Protein AF-A0A9D4Q910-F1 (afdb_monomer_lite)

InterPro domains:
  IPR006677 tRNA intron endonuclease, catalytic domain-like [PF01974] (118-147)
  IPR006677 tRNA intron endonuclease, catalytic domain-like [cd22363] (117-146)
  IPR011856 tRNA endonuclease-like domain superfamily [G3DSA:3.40.1350.10] (114-154)
  IPR036167 tRNA intron endonuclease, catalytic domain-like superfamily [SSF53032] (118-149)

Radius of gyration: 34.61 Å; chains: 1; bounding box: 78×53×79 Å

Foldseek 3Di:
DVVVVVVVVVVVVVVLVQQLCVVVVVDDDPVRVVVVVVVDPDDDDDDDDDDDPPVVVVVVVVSVVSSVVSVVVCCVPPPDDDDPVPDDDDDDPDDPVQDPVNDDDDDPPPDDDVVRVVVVVVVVVLVVVVWDWDQCVVVVDRIDTDDPPPVPDPDDDDD

Organism: Rhipicephalus sanguineus (NCBI:txid34632)

Sequence (159 aa):
MAQRKAEIEQQAEKIVAGLVRKSRGQHVSKKARKKLKKSGSAESSEGNAGSSTEHNEIQAAEIEAQREAVIADVMKSRVSTPSRDITLAPVLYECLRTKASDLVPAELNYPRTDAHKVRCRVFEDLWEKGHYMTVGSKFGGDFLVYSGELFLQALIIQP

Structure (mmCIF, N/CA/C/O backbone):
data_AF-A0A9D4Q910-F1
#
_entry.id   AF-A0A9D4Q910-F1
#
loop_
_atom_site.group_PDB
_atom_site.id
_atom_site.type_symbol
_atom_site.label_atom_id
_atom_site.label_alt_id
_atom_site.label_comp_id
_atom_site.label_asym_id
_atom_site.label_entity_id
_atom_site.label_seq_id
_atom_site.pdbx_PDB_ins_code
_atom_site.Cartn_x
_atom_site.Cartn_y
_atom_site.Cartn_z
_atom_site.occupancy
_atom_site.B_iso_or_equiv
_atom_site.auth_seq_id
_atom_site.auth_comp_id
_atom_site.auth_asym_id
_atom_site.auth_atom_id
_atom_site.pdbx_PDB_model_num
ATOM 1 N N . MET A 1 1 ? -23.995 -2.643 9.995 1.00 65.00 1 MET A N 1
ATOM 2 C CA . MET A 1 1 ? -23.028 -1.820 10.764 1.00 65.00 1 MET A CA 1
ATOM 3 C C . MET A 1 1 ? -23.702 -0.767 11.642 1.00 65.00 1 MET A C 1
ATOM 5 O O . MET A 1 1 ? -23.334 -0.674 12.804 1.00 65.00 1 MET A O 1
ATOM 9 N N . ALA A 1 2 ? -24.703 -0.025 11.146 1.00 84.12 2 ALA A N 1
ATOM 10 C CA . ALA A 1 2 ? -25.383 1.022 11.924 1.00 84.12 2 ALA A CA 1
ATOM 11 C C . ALA A 1 2 ? -26.057 0.517 13.221 1.00 84.12 2 ALA A C 1
ATOM 13 O O . ALA A 1 2 ? -25.846 1.100 14.278 1.00 84.12 2 ALA A O 1
ATOM 14 N N . GLN A 1 3 ? -26.784 -0.606 13.166 1.00 88.62 3 GLN A N 1
ATOM 15 C CA . GLN A 1 3 ? -27.453 -1.194 14.342 1.00 88.62 3 GLN A CA 1
ATOM 16 C C . GLN A 1 3 ? -26.465 -1.573 15.455 1.00 88.62 3 GLN A C 1
ATOM 18 O O . GLN A 1 3 ? -26.637 -1.175 16.601 1.00 88.62 3 GLN A O 1
ATOM 23 N N . ARG A 1 4 ? -25.364 -2.246 15.099 1.00 88.56 4 ARG A N 1
ATOM 24 C CA . ARG A 1 4 ? -24.305 -2.622 16.048 1.00 88.56 4 ARG A CA 1
ATOM 25 C C . ARG A 1 4 ? -23.656 -1.405 16.713 1.00 88.56 4 ARG A C 1
ATOM 27 O O . ARG A 1 4 ? -23.332 -1.458 17.892 1.00 88.56 4 ARG A O 1
ATOM 34 N N . LYS A 1 5 ? -23.464 -0.310 15.970 1.00 90.81 5 LYS A N 1
ATOM 35 C CA . LYS A 1 5 ? -22.928 0.940 16.525 1.00 90.81 5 LYS A CA 1
ATOM 36 C C . LYS A 1 5 ? -23.880 1.534 17.572 1.00 90.81 5 LYS A C 1
ATOM 38 O O . LYS A 1 5 ? -23.436 1.844 18.671 1.00 90.81 5 LYS A O 1
ATOM 43 N N . ALA A 1 6 ? -25.177 1.587 17.267 1.00 92.31 6 ALA A N 1
ATOM 44 C CA . ALA A 1 6 ? -26.194 2.069 18.201 1.00 92.31 6 ALA A CA 1
ATOM 45 C C . ALA A 1 6 ? -26.295 1.193 19.466 1.00 92.31 6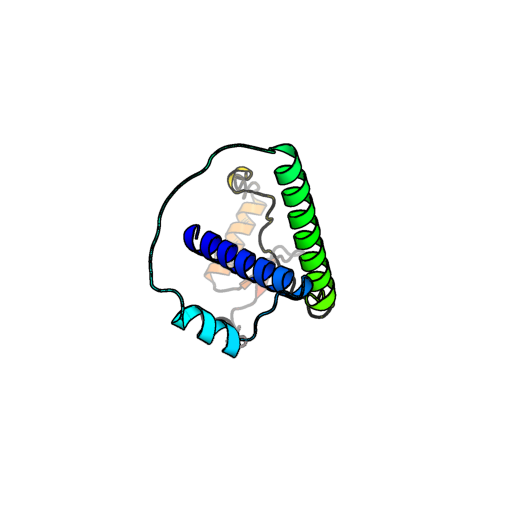 ALA A C 1
ATOM 47 O O . ALA A 1 6 ? -26.433 1.707 20.573 1.00 92.31 6 ALA A O 1
ATOM 48 N N . GLU A 1 7 ? -26.175 -0.132 19.336 1.00 93.94 7 GLU A N 1
ATOM 49 C CA . GLU A 1 7 ? -26.131 -1.043 20.489 1.00 93.94 7 GLU A CA 1
ATOM 50 C C . GLU A 1 7 ? -24.926 -0.772 21.401 1.00 93.94 7 GLU A C 1
ATOM 52 O O . GLU A 1 7 ? -25.068 -0.769 22.626 1.00 93.94 7 GLU A O 1
ATOM 57 N N . ILE A 1 8 ? -23.751 -0.515 20.817 1.00 89.69 8 ILE A N 1
ATOM 58 C CA . ILE A 1 8 ? -22.526 -0.181 21.558 1.00 89.69 8 ILE A CA 1
ATOM 59 C C . ILE A 1 8 ? -22.698 1.144 22.312 1.00 89.69 8 ILE A C 1
ATOM 61 O O . ILE A 1 8 ? -22.348 1.222 23.490 1.00 89.69 8 ILE A O 1
ATOM 65 N N . GLU A 1 9 ? -23.279 2.158 21.672 1.00 90.94 9 GLU A N 1
ATOM 66 C CA . GLU A 1 9 ? -23.559 3.459 22.295 1.00 90.94 9 GLU A CA 1
ATOM 67 C C . GLU A 1 9 ? -24.524 3.310 23.482 1.00 90.94 9 GLU A C 1
ATOM 69 O O . GLU A 1 9 ? -24.212 3.737 24.596 1.00 90.94 9 GLU A O 1
ATOM 74 N N . GLN A 1 10 ? -25.624 2.570 23.311 1.00 92.62 10 GLN A N 1
ATOM 75 C CA . GLN A 1 10 ? -26.565 2.288 24.404 1.00 92.62 10 GLN A CA 1
ATOM 76 C C . GLN A 1 10 ? -25.918 1.535 25.574 1.00 92.62 10 GLN A C 1
ATOM 78 O O . GLN A 1 10 ? -26.284 1.724 26.740 1.00 92.62 10 GLN A O 1
ATOM 83 N N . GLN A 1 11 ? -24.993 0.616 25.292 1.00 91.94 11 GLN A N 1
ATOM 84 C CA . GLN A 1 11 ? -24.256 -0.098 26.332 1.00 91.94 11 GLN A CA 1
ATOM 85 C C . GLN A 1 11 ? -23.283 0.831 27.066 1.00 91.94 11 GLN A C 1
ATOM 87 O O . GLN A 1 11 ? -23.212 0.771 28.297 1.00 91.94 11 GLN A O 1
ATOM 92 N N . ALA A 1 12 ? -22.592 1.717 26.347 1.00 87.19 12 ALA A N 1
ATOM 93 C CA . ALA A 1 12 ? -21.691 2.708 26.928 1.00 87.19 12 ALA A CA 1
ATOM 94 C C . ALA A 1 12 ? -22.435 3.658 27.882 1.00 87.19 12 ALA A C 1
ATOM 96 O O . ALA A 1 12 ? -22.009 3.843 29.025 1.00 87.19 12 ALA A O 1
ATOM 97 N N . GLU A 1 13 ? -23.604 4.161 27.482 1.00 91.31 13 GLU A N 1
ATOM 98 C CA . GLU A 1 13 ? -24.446 5.020 28.323 1.00 91.31 13 GLU A CA 1
ATOM 99 C C . GLU A 1 13 ? -24.867 4.333 29.629 1.00 91.31 13 GLU A C 1
ATOM 101 O O . GLU A 1 13 ? -24.799 4.925 30.711 1.00 91.31 13 GLU A O 1
ATOM 106 N N . LYS A 1 14 ? -25.258 3.052 29.561 1.00 92.44 14 LYS A N 1
ATOM 107 C CA . LYS A 1 14 ? -25.623 2.253 30.745 1.00 92.44 14 LYS A CA 1
ATOM 108 C C . LYS A 1 14 ? -24.444 2.083 31.704 1.00 92.44 14 LYS A C 1
ATOM 110 O O . LYS A 1 14 ? -24.648 2.082 32.923 1.00 92.44 14 LYS A O 1
ATOM 115 N N . ILE A 1 15 ? -23.229 1.939 31.175 1.00 88.62 15 ILE A N 1
ATOM 116 C CA . ILE A 1 15 ? -22.002 1.819 31.971 1.00 88.62 15 ILE A CA 1
ATOM 117 C C . ILE A 1 15 ? -21.704 3.144 32.674 1.00 88.62 15 ILE A C 1
ATOM 119 O O . ILE A 1 15 ? -21.566 3.152 33.899 1.00 88.62 15 ILE A O 1
ATOM 123 N N . VAL A 1 16 ? -21.684 4.259 31.937 1.00 87.50 16 VAL A N 1
ATOM 124 C CA . VAL A 1 16 ? -21.421 5.597 32.493 1.00 87.50 16 VAL A CA 1
ATOM 125 C C . VAL A 1 16 ? -22.467 5.953 33.550 1.00 87.50 16 VAL A C 1
ATOM 127 O O . VAL A 1 16 ? -22.112 6.295 34.676 1.00 87.50 16 VAL A O 1
ATOM 130 N N . ALA A 1 17 ? -23.757 5.758 33.263 1.00 87.06 17 ALA A N 1
ATOM 131 C CA . ALA A 1 17 ? -24.829 6.002 34.228 1.00 87.06 17 ALA A CA 1
ATOM 132 C C . ALA A 1 17 ? -24.696 5.132 35.494 1.00 87.06 17 ALA A C 1
ATOM 134 O O . ALA A 1 17 ? -24.980 5.583 36.606 1.00 87.06 17 ALA A O 1
ATOM 135 N N . GLY A 1 18 ? -24.251 3.880 35.347 1.00 85.88 18 GLY A N 1
ATOM 136 C CA . GLY A 1 18 ? -23.978 2.986 36.469 1.00 85.88 18 GLY A CA 1
ATOM 137 C C . GLY A 1 18 ? -22.800 3.443 37.334 1.00 85.88 18 GLY A C 1
ATOM 138 O O . GLY A 1 18 ? -22.858 3.302 38.557 1.00 85.88 18 GLY A O 1
ATOM 139 N N . LEU A 1 19 ? -21.753 3.997 36.722 1.00 84.75 19 LEU A N 1
ATOM 140 C CA . LEU A 1 19 ? -20.584 4.537 37.418 1.00 84.75 19 LEU A CA 1
ATOM 141 C C . LEU A 1 19 ? -20.905 5.857 38.128 1.00 84.75 19 LEU A C 1
ATOM 143 O O . LEU A 1 19 ? -20.587 5.988 39.306 1.00 84.75 19 LEU A O 1
ATOM 147 N N . VAL A 1 20 ? -21.643 6.762 37.482 1.00 85.50 20 VAL A N 1
ATOM 148 C CA . VAL A 1 20 ? -22.119 8.019 38.091 1.00 85.50 20 VAL A CA 1
ATOM 149 C C . VAL A 1 20 ? -23.021 7.749 39.304 1.00 85.50 20 VAL A C 1
ATOM 151 O O . VAL A 1 20 ? -22.922 8.405 40.337 1.00 85.50 20 VAL A O 1
ATOM 154 N N . ARG A 1 21 ? -23.879 6.720 39.250 1.00 84.31 21 ARG A N 1
ATOM 155 C CA . ARG A 1 21 ? -24.684 6.305 40.418 1.00 84.31 21 ARG A CA 1
ATOM 156 C C . ARG A 1 21 ? -23.838 5.775 41.576 1.00 84.31 21 ARG A C 1
ATOM 158 O O . ARG A 1 21 ? -24.239 5.919 42.729 1.00 84.31 21 ARG A O 1
ATOM 165 N N . LYS A 1 22 ? -22.697 5.144 41.280 1.00 83.44 22 LYS A N 1
ATOM 166 C CA . LYS A 1 22 ? -21.751 4.673 42.301 1.00 83.44 22 LYS A CA 1
ATOM 167 C C . LYS A 1 22 ? -20.974 5.831 42.918 1.00 83.44 22 LYS A C 1
ATOM 169 O O . LYS A 1 22 ? -20.869 5.854 44.139 1.00 83.44 22 LYS A O 1
ATOM 174 N N . SER A 1 23 ? -20.497 6.788 42.118 1.00 79.12 23 SER A N 1
ATOM 175 C CA . SER A 1 23 ? -19.801 7.976 42.635 1.00 79.12 23 SER A CA 1
ATOM 176 C C . SER A 1 23 ? -20.720 8.855 43.490 1.00 79.12 23 SER A C 1
ATOM 178 O O . SER A 1 23 ? -20.284 9.385 44.504 1.00 79.12 23 SER A O 1
ATOM 180 N N . ARG A 1 24 ? -22.021 8.912 43.170 1.00 78.94 24 ARG A N 1
ATOM 181 C CA . ARG A 1 24 ? -23.060 9.582 43.977 1.00 78.94 24 ARG A CA 1
ATOM 182 C C . ARG A 1 24 ? -23.494 8.830 45.247 1.00 78.94 24 ARG A C 1
ATOM 184 O O . ARG A 1 24 ? -24.430 9.264 45.910 1.00 78.94 24 ARG A O 1
ATOM 191 N N . GLY A 1 25 ? -22.914 7.669 45.564 1.00 75.56 25 GLY A N 1
ATOM 192 C CA . GLY A 1 25 ? -23.277 6.886 46.756 1.00 75.56 25 GLY A CA 1
ATOM 193 C C . GLY A 1 25 ? -24.671 6.232 46.722 1.00 75.56 25 GLY A C 1
ATOM 194 O O . GLY A 1 25 ? -25.038 5.523 47.653 1.00 75.56 25 GLY A O 1
ATOM 195 N N . GLN A 1 26 ? -25.435 6.369 45.631 1.00 72.75 26 GLN A N 1
ATOM 196 C CA . GLN A 1 26 ? -26.780 5.789 45.456 1.00 72.75 26 GLN A CA 1
ATOM 197 C C . GLN A 1 26 ? -26.742 4.293 45.075 1.00 72.75 26 GLN A C 1
ATOM 199 O O . GLN A 1 26 ? -27.665 3.744 44.464 1.00 72.75 26 GLN A O 1
ATOM 204 N N . HIS A 1 27 ? -25.642 3.606 45.389 1.00 73.25 27 HIS A N 1
ATOM 205 C CA . HIS A 1 27 ? -25.419 2.225 44.989 1.00 73.25 27 HIS A CA 1
ATOM 206 C C . HIS A 1 27 ? -26.191 1.255 45.888 1.00 73.25 27 HIS A C 1
ATOM 208 O O . HIS A 1 27 ? -25.760 0.873 46.975 1.00 73.25 27 HIS A O 1
ATOM 214 N N . VAL A 1 28 ? -27.334 0.794 45.388 1.00 70.88 28 VAL A N 1
ATOM 215 C CA . VAL A 1 28 ? -28.163 -0.197 46.075 1.00 70.88 28 VAL A CA 1
ATOM 216 C C . VAL A 1 28 ? -27.661 -1.614 45.764 1.00 70.88 28 VAL A C 1
ATOM 218 O O . VAL A 1 28 ? -27.525 -1.993 44.597 1.00 70.88 28 VAL A O 1
ATOM 221 N N . SER A 1 29 ? -27.402 -2.430 46.795 1.00 70.12 29 SER A N 1
ATOM 222 C CA . SER A 1 29 ? -26.918 -3.809 46.609 1.00 70.12 29 SER A CA 1
ATOM 223 C C . SER A 1 29 ? -27.924 -4.670 45.828 1.00 70.12 29 SER A C 1
ATOM 225 O O . SER A 1 29 ? -29.141 -4.467 45.905 1.00 70.12 29 SER A O 1
ATOM 227 N N . LYS A 1 30 ? -27.440 -5.694 45.107 1.00 69.75 30 LYS A N 1
ATOM 228 C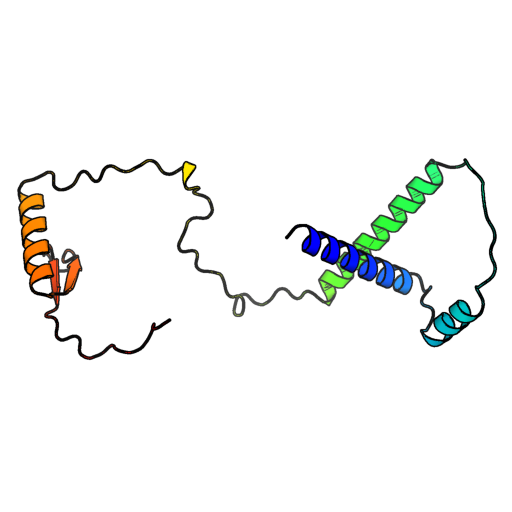 CA . LYS A 1 30 ? -28.291 -6.636 44.346 1.00 69.75 30 LYS A CA 1
ATOM 229 C C . LYS A 1 30 ? -29.420 -7.237 45.201 1.00 69.75 30 LYS A C 1
ATOM 231 O O . LYS A 1 30 ? -30.519 -7.463 44.694 1.00 69.75 30 LYS A O 1
ATOM 236 N N . LYS A 1 31 ? -29.168 -7.452 46.499 1.00 67.12 31 LYS A N 1
ATOM 237 C CA . LYS A 1 31 ? -30.131 -8.015 47.458 1.00 67.12 31 LYS A CA 1
ATOM 238 C C . LYS A 1 31 ? -31.260 -7.028 47.783 1.00 67.12 31 LYS A C 1
ATOM 240 O O . LYS A 1 31 ? -32.422 -7.423 47.804 1.00 67.12 31 LYS A O 1
ATOM 245 N N . ALA A 1 32 ? -30.938 -5.745 47.947 1.00 64.62 32 ALA A N 1
ATOM 246 C CA . ALA A 1 32 ? -31.919 -4.683 48.176 1.00 64.62 32 ALA A CA 1
ATOM 247 C C . ALA A 1 32 ? -32.722 -4.346 46.901 1.00 64.62 32 ALA A C 1
ATOM 249 O O . ALA A 1 32 ? -33.939 -4.185 46.960 1.00 64.62 32 ALA A O 1
ATOM 250 N N . ARG A 1 33 ? -32.087 -4.385 45.722 1.00 67.50 33 ARG A N 1
ATOM 251 C CA . ARG A 1 33 ? -32.758 -4.167 44.426 1.00 67.50 33 ARG A CA 1
ATOM 252 C C . ARG A 1 33 ? -33.771 -5.269 44.074 1.00 67.50 33 ARG A C 1
ATOM 254 O O . ARG A 1 33 ? -34.821 -4.972 43.511 1.00 67.50 33 ARG A O 1
ATOM 261 N N . LYS A 1 34 ? -33.502 -6.530 44.450 1.00 68.06 34 LYS A N 1
ATOM 262 C CA . LYS A 1 34 ? -34.457 -7.652 44.312 1.00 68.06 34 LYS A CA 1
ATOM 263 C C . LYS A 1 34 ? -35.671 -7.504 45.241 1.00 68.06 34 LYS A C 1
ATOM 265 O O . LYS A 1 34 ? -36.752 -7.963 44.888 1.00 68.06 34 LYS A O 1
ATOM 270 N N . LYS A 1 35 ? -35.505 -6.842 46.393 1.00 66.56 35 LYS A N 1
ATOM 271 C CA . LYS A 1 35 ? -36.585 -6.564 47.353 1.00 66.56 35 LYS A CA 1
ATOM 272 C C . LYS A 1 35 ? -37.536 -5.474 46.835 1.00 66.56 35 LYS A C 1
ATOM 274 O O . LYS A 1 35 ? -38.737 -5.700 46.853 1.00 66.56 35 LYS A O 1
ATOM 279 N N . LEU A 1 36 ? -37.008 -4.380 46.264 1.00 60.09 36 LEU A N 1
ATOM 280 C CA . LEU A 1 36 ? -37.824 -3.317 45.641 1.00 60.09 36 LEU A CA 1
ATOM 281 C C . LEU A 1 36 ? -38.600 -3.798 44.405 1.00 60.09 36 LEU A C 1
ATOM 283 O O . LEU A 1 36 ? -39.729 -3.382 44.180 1.00 60.09 36 LEU A O 1
ATOM 287 N N . LYS A 1 37 ? -38.025 -4.706 43.606 1.00 59.91 37 LYS A N 1
ATOM 288 C CA . LYS A 1 37 ? -38.710 -5.244 42.417 1.00 59.91 37 LYS A CA 1
ATOM 289 C C . LYS A 1 37 ? -39.852 -6.214 42.764 1.00 59.91 37 LYS A C 1
ATOM 291 O O . LYS A 1 37 ? -40.676 -6.502 41.909 1.00 59.91 37 LYS A O 1
ATOM 296 N N . LYS A 1 38 ? -39.896 -6.722 44.004 1.00 52.25 38 LYS A N 1
ATOM 297 C CA . LYS A 1 38 ? -40.964 -7.599 44.510 1.00 52.25 38 LYS A CA 1
ATOM 298 C C . LYS A 1 38 ? -42.130 -6.816 45.138 1.00 52.25 38 LYS A C 1
ATOM 300 O O . LYS A 1 38 ? -43.180 -7.404 45.351 1.00 52.25 38 LYS A O 1
ATOM 305 N N . SER A 1 39 ? -41.967 -5.518 45.413 1.00 46.12 39 SER A N 1
ATOM 306 C CA . SER A 1 39 ? -42.968 -4.680 46.094 1.00 46.12 39 SER A CA 1
ATOM 307 C C . SER A 1 39 ? -43.683 -3.658 45.196 1.00 46.12 39 SER A C 1
ATOM 309 O O . SER A 1 39 ? -44.430 -2.843 45.717 1.00 46.12 39 SER A O 1
ATOM 311 N N . GLY A 1 40 ? -43.451 -3.654 43.878 1.00 46.31 40 GLY A N 1
ATOM 312 C CA . GLY A 1 40 ? -43.944 -2.609 42.966 1.00 46.31 40 GLY A CA 1
ATOM 313 C C . GLY A 1 40 ? -44.770 -3.139 41.797 1.00 46.31 40 GLY A C 1
ATOM 314 O O . GLY A 1 40 ? -44.351 -2.996 40.654 1.00 46.31 40 GLY A O 1
ATOM 315 N N . SER A 1 41 ? -45.915 -3.764 42.078 1.00 36.31 41 SER A N 1
ATOM 316 C CA . SER A 1 41 ? -46.930 -4.095 41.067 1.00 36.31 41 SER A CA 1
ATOM 317 C C . SER A 1 41 ? -48.299 -3.608 41.547 1.00 36.31 41 SER A C 1
ATOM 319 O O . SER A 1 41 ? -49.091 -4.397 42.049 1.00 36.31 41 SER A O 1
ATOM 321 N N . ALA A 1 42 ? -48.535 -2.298 41.454 1.00 33.16 42 ALA A N 1
ATOM 322 C CA . ALA A 1 42 ? -49.852 -1.660 41.476 1.00 33.16 42 ALA A CA 1
ATOM 323 C C . ALA A 1 42 ? -49.712 -0.260 40.847 1.00 33.16 42 ALA A C 1
ATOM 325 O O . ALA A 1 42 ? -48.749 0.451 41.131 1.00 33.16 42 ALA A O 1
ATOM 326 N N . GLU A 1 43 ? -50.618 0.059 39.930 1.00 31.70 43 GLU A N 1
ATOM 327 C CA . GLU A 1 43 ? -50.621 1.189 38.992 1.00 31.70 43 GLU A CA 1
ATOM 328 C C . GLU A 1 43 ? -50.944 2.544 39.646 1.00 31.70 43 GLU A C 1
ATOM 330 O O . GLU A 1 43 ? -51.657 2.575 40.644 1.00 31.70 43 GLU A O 1
ATOM 335 N N . SER A 1 44 ? -50.521 3.655 39.019 1.00 29.91 44 SER A N 1
ATOM 336 C CA . SER A 1 44 ? -51.430 4.748 38.612 1.00 29.91 44 SER A CA 1
ATOM 337 C C . SER A 1 44 ? -50.720 5.858 37.821 1.00 29.91 44 SER A C 1
ATOM 339 O O . SER A 1 44 ? -49.515 6.079 37.929 1.00 29.91 44 SER A O 1
ATOM 341 N N . SER A 1 45 ? -51.539 6.519 37.013 1.00 29.19 45 SER A N 1
ATOM 342 C CA . SER A 1 45 ? -51.328 7.472 35.930 1.00 29.19 45 SER A CA 1
ATOM 343 C C . SER A 1 45 ? -51.031 8.930 36.322 1.00 29.19 45 SER A C 1
ATOM 345 O O . SER A 1 45 ? -51.327 9.367 37.426 1.00 29.19 45 SER A O 1
ATOM 347 N N . GLU A 1 46 ? -50.559 9.652 35.296 1.00 27.97 46 GLU A N 1
ATOM 348 C CA . GLU A 1 46 ? -50.829 11.054 34.912 1.00 27.97 46 GLU A CA 1
ATOM 349 C C . GLU A 1 46 ? -50.359 12.258 35.758 1.00 27.97 46 GLU A C 1
ATOM 351 O O . GLU A 1 46 ? -50.805 12.502 36.870 1.00 27.97 46 GLU A O 1
ATOM 356 N N . GLY A 1 47 ? -49.574 13.109 35.073 1.00 28.19 47 GLY A N 1
ATOM 357 C CA . GLY A 1 47 ? -49.808 14.556 34.975 1.00 28.19 47 GLY A CA 1
ATOM 358 C C . GLY A 1 47 ? -49.117 15.465 35.996 1.00 28.19 47 GLY A C 1
ATOM 359 O O . GLY A 1 47 ? -49.511 15.502 37.151 1.00 28.19 47 GLY A O 1
ATOM 360 N N . ASN A 1 48 ? -48.171 16.303 35.547 1.00 29.86 48 ASN A N 1
ATOM 361 C CA . ASN A 1 48 ? -48.358 17.763 35.565 1.00 29.86 48 ASN A CA 1
ATOM 362 C C . ASN A 1 48 ? -47.225 18.478 34.806 1.00 29.86 48 ASN A C 1
ATOM 364 O O . ASN A 1 48 ? -46.047 18.151 34.948 1.00 29.86 48 ASN A O 1
ATOM 368 N N . ALA A 1 49 ? -47.617 19.455 33.996 1.00 38.66 49 ALA A N 1
ATOM 369 C CA . ALA A 1 49 ? -46.764 20.285 33.169 1.00 38.66 49 ALA A CA 1
ATOM 370 C C . ALA A 1 49 ? -46.267 21.524 33.935 1.00 38.66 49 ALA A C 1
ATOM 372 O O . ALA A 1 49 ? -47.001 22.106 34.726 1.00 38.66 49 ALA A O 1
ATOM 373 N N . GLY A 1 50 ? -45.046 21.953 33.598 1.00 40.03 50 GLY A N 1
ATOM 374 C CA . GLY A 1 50 ? -44.601 23.349 33.652 1.00 40.03 50 GLY A CA 1
ATOM 375 C C . GLY A 1 50 ? -44.161 23.905 35.009 1.00 40.03 50 GLY A C 1
ATOM 376 O O . GLY A 1 50 ? -44.986 24.394 35.767 1.00 40.03 50 GLY A O 1
ATOM 377 N N . SER A 1 51 ? -42.843 23.941 35.253 1.00 38.09 51 SER A N 1
ATOM 378 C CA . SER A 1 51 ? -42.125 25.109 35.811 1.00 38.09 51 SER A CA 1
ATOM 379 C C . SER A 1 51 ? -40.620 24.817 35.973 1.00 38.09 51 SER A C 1
ATOM 381 O O . SER A 1 51 ? -40.249 23.747 36.450 1.00 38.09 51 SER A O 1
ATOM 383 N N . SER A 1 52 ? -39.777 25.803 35.635 1.00 40.91 52 SER A N 1
ATOM 384 C CA . SER A 1 52 ? -38.311 25.915 35.818 1.00 40.91 52 SER A CA 1
ATOM 385 C C . SER A 1 52 ? -37.380 25.326 34.739 1.00 40.91 52 SER A C 1
ATOM 387 O O . SER A 1 52 ? -36.576 24.431 34.987 1.00 40.91 52 SER A O 1
ATOM 389 N N . THR A 1 53 ? -37.420 25.914 33.539 1.00 51.06 53 THR A N 1
ATOM 390 C CA . THR A 1 53 ? -36.434 25.694 32.462 1.00 51.06 53 THR A CA 1
ATOM 391 C C . THR A 1 53 ? -34.987 25.943 32.933 1.00 51.06 53 THR A C 1
ATOM 393 O O . THR A 1 53 ? -34.108 25.142 32.644 1.00 51.06 53 THR A O 1
ATOM 396 N N . GLU A 1 54 ? -34.743 26.948 33.781 1.00 48.78 54 GLU A N 1
ATOM 397 C CA . GLU A 1 54 ? -33.380 27.330 34.200 1.00 48.78 54 GLU A CA 1
ATOM 398 C C . GLU A 1 54 ? -32.747 26.383 35.239 1.00 48.78 54 GLU A C 1
ATOM 400 O O . GLU A 1 54 ? -31.565 26.052 35.155 1.00 48.78 54 GLU A O 1
ATOM 405 N N . HIS A 1 55 ? -33.519 25.862 36.201 1.00 43.22 55 HIS A N 1
ATOM 406 C CA . HIS A 1 55 ? -32.994 24.890 37.174 1.00 43.22 55 HIS A CA 1
ATOM 407 C C . HIS A 1 55 ? -32.712 23.523 36.547 1.00 43.22 55 HIS A C 1
ATOM 409 O O . HIS A 1 55 ? -31.828 22.804 37.015 1.00 43.22 55 HIS A O 1
ATOM 415 N N . ASN A 1 56 ? -33.454 23.166 35.500 1.00 53.84 56 ASN A N 1
ATOM 416 C CA . ASN A 1 56 ? -33.284 21.910 34.781 1.00 53.84 56 ASN A CA 1
ATOM 417 C C . ASN A 1 56 ? -32.039 21.950 33.880 1.00 53.84 56 ASN A C 1
ATOM 419 O O . ASN A 1 56 ? -31.293 20.978 33.821 1.00 53.84 56 ASN A O 1
ATOM 423 N N . GLU A 1 57 ? -31.757 23.098 33.260 1.00 57.78 57 GLU A N 1
ATOM 424 C CA . GLU A 1 57 ? -30.542 23.321 32.464 1.00 57.78 57 GLU A CA 1
ATOM 425 C C . GLU A 1 57 ? -29.272 23.327 33.324 1.00 57.78 57 GLU A C 1
ATOM 427 O O . GLU A 1 57 ? -28.295 22.661 32.981 1.00 57.78 57 GLU A O 1
ATOM 432 N N . ILE A 1 58 ? -29.299 23.983 34.490 1.00 59.53 58 ILE A N 1
ATOM 433 C CA . ILE A 1 58 ? -28.169 23.981 35.435 1.00 59.53 58 ILE A CA 1
ATOM 434 C C . ILE A 1 58 ? -27.923 22.567 35.989 1.00 59.53 58 ILE A C 1
ATOM 436 O O . ILE A 1 58 ? -26.778 22.127 36.101 1.00 59.53 58 ILE A O 1
ATOM 440 N N . GLN A 1 59 ? -28.985 21.814 36.294 1.00 61.47 59 GLN A N 1
ATOM 441 C CA . GLN A 1 59 ? -28.860 20.418 36.727 1.00 61.47 59 GLN A CA 1
ATOM 442 C C . GLN A 1 59 ? -28.367 19.496 35.605 1.00 61.47 59 GLN A C 1
ATOM 444 O O . GLN A 1 59 ? -27.581 18.589 35.875 1.00 61.47 59 GLN A O 1
ATOM 449 N N . ALA A 1 60 ? -28.793 19.718 34.361 1.00 65.31 60 ALA A N 1
ATOM 450 C CA . ALA A 1 60 ? -28.322 18.961 33.205 1.00 65.31 60 ALA A CA 1
ATOM 451 C C . ALA A 1 60 ? -26.830 19.210 32.936 1.00 65.31 60 ALA A C 1
ATOM 453 O O . ALA A 1 60 ? -26.086 18.250 32.732 1.00 65.31 60 ALA A O 1
ATOM 454 N N . ALA A 1 61 ? -26.381 20.465 33.024 1.00 69.19 61 ALA A N 1
ATOM 455 C CA . ALA A 1 61 ? -24.976 20.837 32.872 1.00 69.19 61 ALA A CA 1
ATOM 456 C C . ALA A 1 61 ? -24.087 20.213 33.965 1.00 69.19 61 ALA A C 1
ATOM 458 O O . ALA A 1 61 ? -23.031 19.660 33.666 1.00 69.19 61 ALA A O 1
ATOM 459 N N . GLU A 1 62 ? -24.544 20.211 35.220 1.00 72.56 62 GLU A N 1
ATOM 460 C CA . GLU A 1 62 ? -23.833 19.576 36.338 1.00 72.56 62 GLU A CA 1
ATOM 461 C C . GLU A 1 62 ? -23.765 18.043 36.193 1.00 72.56 62 GLU A C 1
ATOM 463 O O . GLU A 1 62 ? -22.750 17.413 36.496 1.00 72.56 62 GLU A O 1
ATOM 468 N N . ILE A 1 63 ? -24.838 17.409 35.708 1.00 68.88 63 ILE A N 1
ATOM 469 C CA . ILE A 1 63 ? -24.861 15.962 35.444 1.00 68.88 63 ILE A CA 1
ATOM 470 C C . ILE A 1 63 ? -23.878 15.593 34.328 1.00 68.88 63 ILE A C 1
ATOM 472 O O . ILE A 1 63 ? -23.215 14.558 34.432 1.00 68.88 63 ILE A O 1
ATOM 476 N N . GLU A 1 64 ? -23.773 16.414 33.285 1.00 76.12 64 GLU A N 1
ATOM 477 C CA . GLU A 1 64 ? -22.855 16.166 32.175 1.00 76.12 64 GLU A CA 1
ATOM 478 C C . GLU A 1 64 ? -21.393 16.390 32.589 1.00 76.12 64 GLU A C 1
ATOM 480 O O . GLU A 1 64 ? -20.557 15.519 32.353 1.00 76.12 64 GLU A O 1
ATOM 485 N N . ALA A 1 65 ? -21.098 17.442 33.357 1.00 76.25 65 ALA A N 1
ATOM 486 C CA . ALA A 1 65 ? -19.766 17.659 33.927 1.00 76.25 65 ALA A CA 1
ATOM 487 C C . ALA A 1 65 ? -19.313 16.484 34.823 1.00 76.25 65 ALA A C 1
ATOM 489 O O . ALA A 1 65 ? -18.168 16.027 34.757 1.00 76.25 65 ALA A O 1
ATOM 490 N N . GLN A 1 66 ? -20.225 15.919 35.625 1.00 77.12 66 GLN A N 1
ATOM 491 C CA . GLN A 1 66 ? -19.948 14.723 36.433 1.00 77.12 66 GLN A CA 1
ATOM 492 C C . GLN A 1 66 ? -19.706 13.470 35.577 1.00 77.12 66 GLN A C 1
ATOM 494 O O . GLN A 1 66 ? -18.896 12.616 35.949 1.00 77.12 66 GLN A O 1
ATOM 499 N N . ARG A 1 67 ? -20.399 13.328 34.441 1.00 80.19 67 ARG A N 1
ATOM 500 C CA . ARG A 1 67 ? -20.179 12.223 33.494 1.00 80.19 67 ARG A CA 1
ATOM 501 C C . ARG A 1 67 ? -18.797 12.312 32.864 1.00 80.19 67 ARG A C 1
ATOM 503 O O . ARG A 1 67 ? -18.074 11.315 32.880 1.00 80.19 67 ARG A O 1
ATOM 510 N N . GLU A 1 68 ? -18.420 13.487 32.372 1.00 85.81 68 GLU A N 1
ATOM 511 C CA . GLU A 1 68 ? -17.108 13.736 31.772 1.00 85.81 68 GLU A CA 1
ATOM 512 C C . GLU A 1 68 ? -15.970 13.460 32.762 1.00 85.81 68 GLU A C 1
ATOM 514 O O . GLU A 1 68 ? -15.008 12.767 32.424 1.00 85.81 68 GLU A O 1
ATOM 519 N N . ALA A 1 69 ? -16.116 13.894 34.019 1.00 85.25 69 ALA A N 1
ATOM 520 C CA . ALA A 1 69 ? -15.131 13.638 35.069 1.00 85.25 69 ALA A CA 1
ATOM 521 C C . ALA A 1 69 ? -14.943 12.136 35.358 1.00 85.25 69 ALA A C 1
ATOM 523 O O . ALA A 1 69 ? -13.814 11.657 35.484 1.00 85.25 69 ALA A O 1
ATOM 524 N N . VAL A 1 70 ? -16.038 11.367 35.418 1.00 84.31 70 VAL A N 1
ATOM 525 C CA . VAL A 1 70 ? -15.984 9.906 35.612 1.00 84.31 70 VAL A CA 1
ATOM 526 C C . VAL A 1 70 ? -15.329 9.212 34.416 1.00 84.31 70 VAL A C 1
ATOM 528 O O . VAL A 1 70 ? -14.565 8.264 34.601 1.00 84.31 70 VAL A O 1
ATOM 531 N N . ILE A 1 71 ? -15.597 9.671 33.192 1.00 83.88 71 ILE A N 1
ATOM 532 C CA . ILE A 1 71 ? -14.953 9.132 31.988 1.00 83.88 71 ILE A CA 1
ATOM 533 C C . ILE A 1 71 ? -13.446 9.404 32.037 1.00 83.88 71 ILE A C 1
ATOM 535 O O . ILE A 1 71 ? -12.665 8.476 31.834 1.00 83.88 71 ILE A O 1
ATOM 539 N N . ALA A 1 72 ? -13.030 10.628 32.366 1.00 85.44 72 ALA A N 1
ATOM 540 C CA . ALA A 1 72 ? -11.619 10.997 32.457 1.00 85.44 72 ALA A CA 1
ATOM 541 C C . ALA A 1 72 ? -10.856 10.157 33.499 1.00 85.44 72 ALA A C 1
ATOM 543 O O . ALA A 1 72 ? -9.757 9.673 33.217 1.00 85.44 72 ALA A O 1
ATOM 544 N N . ASP A 1 73 ? -11.452 9.916 34.670 1.00 86.19 73 ASP A N 1
ATOM 545 C CA . ASP A 1 73 ? -10.858 9.082 35.722 1.00 86.19 73 ASP A CA 1
ATOM 546 C C . ASP A 1 73 ? -10.710 7.610 35.294 1.00 86.19 73 ASP A C 1
ATOM 548 O O . ASP A 1 73 ? -9.671 6.971 35.499 1.00 86.19 73 ASP A O 1
ATOM 552 N N . VAL A 1 74 ? -11.718 7.064 34.607 1.00 84.31 74 VAL A N 1
ATOM 553 C CA . VAL A 1 74 ? -11.661 5.702 34.057 1.00 84.31 74 VAL A CA 1
ATOM 554 C C . VAL A 1 74 ? -10.615 5.590 32.950 1.00 84.31 74 VAL A C 1
ATOM 556 O O . VAL A 1 74 ? -9.878 4.605 32.919 1.00 84.31 74 VAL A O 1
ATOM 559 N N . MET A 1 75 ? -10.512 6.584 32.066 1.00 83.25 75 MET A N 1
ATOM 560 C CA . MET A 1 75 ? -9.496 6.596 31.012 1.00 83.25 75 MET A CA 1
ATOM 561 C C . MET A 1 75 ? -8.093 6.631 31.615 1.00 83.25 75 MET A C 1
ATOM 563 O O . MET A 1 75 ? -7.245 5.830 31.236 1.00 83.25 75 MET A O 1
ATOM 567 N N . LYS A 1 76 ? -7.869 7.467 32.631 1.00 84.69 76 LYS A N 1
ATOM 568 C CA . LYS A 1 76 ? -6.577 7.558 33.318 1.00 84.69 76 LYS A CA 1
ATOM 569 C C . LYS A 1 76 ? -6.201 6.275 34.067 1.00 84.69 76 LYS A C 1
ATOM 571 O O . LYS A 1 76 ? -5.031 5.907 34.092 1.00 84.69 76 LYS A O 1
ATOM 576 N N . SER A 1 77 ? -7.169 5.608 34.698 1.00 83.06 77 SER A N 1
ATOM 577 C CA . SER A 1 77 ? -6.912 4.436 35.549 1.00 83.06 77 SER A CA 1
ATOM 578 C C . SER A 1 77 ? -6.902 3.102 34.800 1.00 83.06 77 SER A C 1
ATOM 580 O O . SER A 1 77 ? -6.177 2.190 35.193 1.00 83.06 77 SER A O 1
ATOM 582 N N . ARG A 1 78 ? -7.717 2.952 33.749 1.00 79.25 78 ARG A N 1
ATOM 583 C CA . ARG A 1 78 ? -7.918 1.667 33.054 1.00 79.25 78 ARG A CA 1
ATOM 584 C C . ARG A 1 78 ? -7.353 1.620 31.646 1.00 79.25 78 ARG A C 1
ATOM 586 O O . ARG A 1 78 ? -7.146 0.520 31.140 1.00 79.25 78 ARG A O 1
ATOM 593 N N . VAL A 1 79 ? -7.127 2.765 31.008 1.00 76.50 79 VAL A N 1
ATOM 594 C CA . VAL A 1 79 ? -6.605 2.816 29.640 1.00 76.50 79 VAL A CA 1
ATOM 595 C C . VAL A 1 79 ? -5.136 3.206 29.703 1.00 76.50 79 VAL A C 1
ATOM 597 O O . VAL A 1 79 ? -4.762 4.371 29.633 1.00 76.50 79 VAL A O 1
ATOM 600 N N . SER A 1 80 ? -4.287 2.192 29.871 1.00 75.62 80 SER A N 1
ATOM 601 C CA . SER A 1 80 ? -2.844 2.348 29.709 1.00 75.62 80 SER A CA 1
ATOM 602 C C . SER A 1 80 ? -2.532 2.402 28.217 1.00 75.62 80 SER A C 1
ATOM 604 O O . SER A 1 80 ? -2.856 1.472 27.476 1.00 75.62 80 SER A O 1
ATOM 606 N N . THR A 1 81 ? -1.924 3.497 27.762 1.00 71.75 81 THR A N 1
ATOM 607 C CA . THR A 1 81 ? -1.330 3.545 26.424 1.00 71.75 81 THR A CA 1
ATOM 608 C C . THR A 1 81 ? -0.212 2.499 26.365 1.00 71.75 81 THR A C 1
ATOM 610 O O . THR A 1 81 ? 0.721 2.596 27.169 1.00 71.75 81 THR A O 1
ATOM 613 N N . PRO A 1 82 ? -0.282 1.502 25.466 1.00 74.25 82 PRO A N 1
ATOM 614 C CA . PRO A 1 82 ? 0.757 0.483 25.372 1.00 74.25 82 PRO A CA 1
ATOM 615 C C . PRO A 1 82 ? 2.105 1.114 24.997 1.00 74.25 82 PRO A C 1
ATOM 617 O O . PRO A 1 82 ? 2.151 2.119 24.282 1.00 74.25 82 PRO A O 1
ATOM 620 N N . SER A 1 83 ? 3.207 0.522 25.476 1.00 78.00 83 SER A N 1
ATOM 621 C CA . SER A 1 83 ? 4.556 0.940 25.066 1.00 78.00 83 SER A CA 1
ATOM 622 C C . SER A 1 83 ? 4.688 0.857 23.544 1.00 78.00 83 SER A C 1
ATOM 624 O O . SER A 1 83 ? 4.114 -0.031 22.899 1.00 78.00 83 SER A O 1
ATOM 626 N N . ARG A 1 84 ? 5.490 1.758 22.968 1.00 70.94 84 ARG A N 1
ATOM 627 C CA . ARG A 1 84 ? 5.816 1.747 21.535 1.00 70.94 84 ARG A CA 1
ATOM 628 C C . ARG A 1 84 ? 6.385 0.401 21.083 1.00 70.94 84 ARG A C 1
ATOM 630 O O . ARG A 1 84 ? 6.128 0.007 19.955 1.00 70.94 84 ARG A O 1
ATOM 637 N N . ASP A 1 85 ? 7.044 -0.326 21.981 1.00 77.12 85 ASP A N 1
ATOM 638 C CA . ASP A 1 85 ? 7.665 -1.625 21.695 1.00 77.12 85 ASP A CA 1
ATOM 639 C C . ASP A 1 85 ? 6.650 -2.760 21.457 1.00 77.12 85 ASP A C 1
ATOM 641 O O . ASP A 1 85 ? 6.992 -3.777 20.865 1.00 77.12 85 ASP A O 1
ATOM 645 N N . ILE A 1 86 ? 5.399 -2.604 21.913 1.00 76.00 86 ILE A N 1
ATOM 646 C CA . ILE A 1 86 ? 4.344 -3.640 21.844 1.00 76.00 86 ILE A CA 1
ATOM 647 C C . ILE A 1 86 ? 3.226 -3.224 20.870 1.00 76.00 86 ILE A C 1
ATOM 649 O O . ILE A 1 86 ? 2.294 -3.977 20.589 1.00 76.00 86 ILE A O 1
ATOM 653 N N . THR A 1 87 ? 3.300 -2.009 20.325 1.00 77.50 87 THR A N 1
ATOM 654 C CA . THR A 1 87 ? 2.266 -1.496 19.428 1.00 77.50 87 THR A CA 1
ATOM 655 C C . THR A 1 87 ? 2.549 -1.956 18.003 1.00 77.50 87 THR A C 1
ATOM 657 O O . THR A 1 87 ? 3.474 -1.472 17.356 1.00 77.50 87 THR A O 1
ATOM 660 N N . LEU A 1 88 ? 1.728 -2.873 17.489 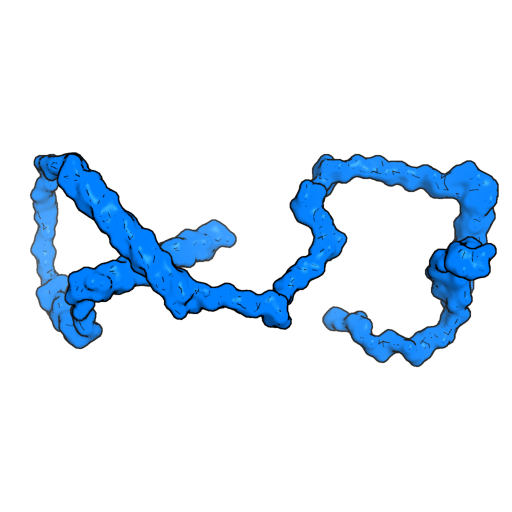1.00 79.81 88 LEU A N 1
ATOM 661 C CA . LEU A 1 88 ? 1.756 -3.237 16.074 1.00 79.81 88 LEU A CA 1
ATOM 662 C C . LEU A 1 88 ? 1.239 -2.055 15.250 1.00 79.81 88 LEU A C 1
ATOM 664 O O . LEU A 1 88 ? 0.047 -1.746 15.262 1.00 79.81 88 LEU A O 1
ATOM 668 N N . ALA A 1 89 ? 2.145 -1.382 14.544 1.00 76.94 89 ALA A N 1
ATOM 669 C CA . ALA A 1 89 ? 1.773 -0.391 13.550 1.00 76.94 89 ALA A CA 1
ATOM 670 C C . ALA A 1 89 ? 1.437 -1.118 12.236 1.00 76.94 89 ALA A C 1
ATOM 672 O O . ALA A 1 89 ? 2.280 -1.861 11.727 1.00 76.94 89 ALA A O 1
ATOM 673 N N . PRO A 1 90 ? 0.232 -0.939 11.670 1.00 77.88 90 PRO A N 1
ATOM 674 C CA . PRO A 1 90 ? -0.086 -1.513 10.372 1.00 77.88 90 PRO A CA 1
ATOM 675 C C . PRO A 1 90 ? 0.822 -0.894 9.305 1.00 77.88 90 PRO A C 1
ATOM 677 O O . PRO A 1 90 ? 0.873 0.327 9.148 1.00 77.88 90 PRO A O 1
ATOM 680 N N . VAL A 1 91 ? 1.530 -1.744 8.561 1.00 81.75 91 VAL A N 1
ATOM 681 C CA . VAL A 1 91 ? 2.235 -1.331 7.346 1.00 81.75 91 VAL A CA 1
ATOM 682 C C . VAL A 1 91 ? 1.188 -1.207 6.251 1.00 81.75 91 VAL A C 1
ATOM 684 O O . VAL A 1 91 ? 0.583 -2.191 5.831 1.00 81.7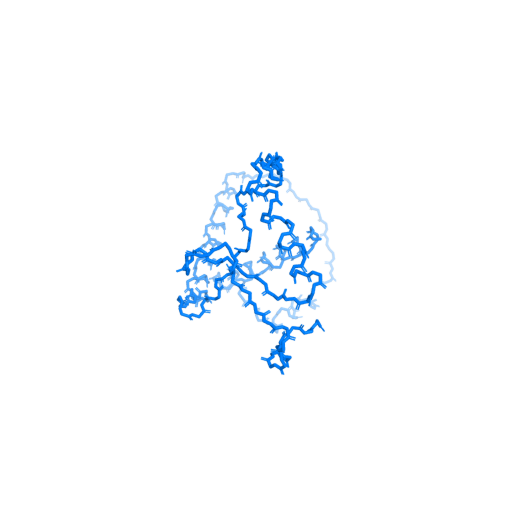5 91 VAL A O 1
ATOM 687 N N . LEU A 1 92 ? 0.926 0.025 5.835 1.00 81.62 92 LEU A N 1
ATOM 688 C CA . LEU A 1 92 ? -0.039 0.307 4.786 1.00 81.62 92 LEU A CA 1
ATOM 689 C C . LEU A 1 92 ? 0.656 0.144 3.433 1.00 81.62 92 LEU A C 1
ATOM 691 O O . LEU A 1 92 ? 1.630 0.838 3.151 1.00 81.62 92 LEU A O 1
ATOM 695 N N . TYR A 1 93 ? 0.147 -0.765 2.603 1.00 77.94 93 TYR A N 1
ATOM 696 C CA . TYR A 1 93 ? 0.605 -0.945 1.218 1.00 77.94 93 TYR A CA 1
ATOM 697 C C . TYR A 1 93 ? 0.041 0.118 0.268 1.00 77.94 93 TYR A C 1
ATOM 699 O O . TYR A 1 93 ? 0.514 0.270 -0.855 1.00 77.94 93 TYR A O 1
ATOM 707 N N . GLU A 1 94 ? -0.947 0.875 0.737 1.00 79.31 94 GLU A N 1
ATOM 708 C CA . GLU A 1 94 ? -1.595 1.948 0.002 1.00 79.31 94 GLU A CA 1
ATOM 709 C C . GLU A 1 94 ? -1.504 3.256 0.782 1.00 79.31 94 GLU A C 1
ATOM 711 O O . GLU A 1 94 ? -1.439 3.292 2.015 1.00 79.31 94 GLU A O 1
ATOM 716 N N . CYS A 1 95 ? -1.536 4.365 0.055 1.00 78.81 95 CYS A N 1
ATOM 717 C CA . CYS A 1 95 ? -1.555 5.678 0.665 1.00 78.81 95 CYS A CA 1
ATOM 718 C C . CYS A 1 95 ? -3.006 6.065 0.981 1.00 78.81 95 CYS A C 1
ATOM 720 O O . CYS A 1 95 ? -3.762 6.432 0.089 1.00 78.81 95 CYS A O 1
ATOM 722 N N . LEU A 1 96 ? -3.394 6.043 2.263 1.00 73.88 96 LEU A N 1
ATOM 723 C CA . LEU A 1 96 ? -4.765 6.355 2.724 1.00 73.88 96 LEU A CA 1
ATOM 724 C C . LEU A 1 96 ? -5.282 7.745 2.315 1.00 73.88 96 LEU A C 1
ATOM 726 O O . LEU A 1 96 ? -6.471 8.033 2.444 1.00 73.88 96 LEU A O 1
ATOM 730 N N . ARG A 1 97 ? -4.383 8.639 1.894 1.00 77.69 97 ARG A N 1
ATOM 731 C CA . ARG A 1 97 ? -4.725 9.994 1.452 1.00 77.69 97 ARG A CA 1
ATOM 732 C C . ARG A 1 97 ? -5.089 10.061 -0.025 1.00 77.69 97 ARG A C 1
ATOM 734 O O . ARG A 1 97 ? -5.723 11.031 -0.417 1.00 77.69 97 ARG A O 1
ATOM 741 N N . THR A 1 98 ? -4.678 9.078 -0.819 1.00 80.44 98 THR A N 1
ATOM 742 C CA . THR A 1 98 ? -4.900 9.050 -2.262 1.00 80.44 98 THR A CA 1
ATOM 743 C C . THR A 1 98 ? -6.117 8.185 -2.529 1.00 80.44 98 THR A C 1
ATOM 745 O O . THR A 1 98 ? -6.099 6.978 -2.302 1.00 80.44 98 THR A O 1
ATOM 748 N N . LYS A 1 99 ? -7.212 8.799 -2.969 1.00 82.56 99 LYS A N 1
ATOM 749 C CA . LYS A 1 99 ? -8.397 8.047 -3.380 1.00 82.56 99 LYS A CA 1
ATOM 750 C C . LYS A 1 99 ? -8.207 7.582 -4.817 1.00 82.56 99 LYS A C 1
ATOM 752 O O . LYS A 1 99 ? -7.505 8.226 -5.591 1.00 82.56 99 LYS A O 1
ATOM 757 N N . ALA A 1 100 ? -8.903 6.518 -5.210 1.00 78.94 100 ALA A N 1
ATOM 758 C CA . ALA A 1 100 ? -8.904 6.062 -6.602 1.00 78.94 100 ALA A CA 1
ATOM 759 C C . ALA A 1 100 ? -9.344 7.166 -7.589 1.00 78.94 100 ALA A C 1
ATOM 761 O O . ALA A 1 100 ? -8.868 7.200 -8.716 1.00 78.94 100 ALA A O 1
ATOM 762 N N . SER A 1 101 ? -10.198 8.100 -7.148 1.00 81.31 101 SER A N 1
ATOM 763 C CA . SER A 1 101 ? -10.619 9.279 -7.919 1.00 81.31 101 SER A CA 1
ATOM 764 C C . SER A 1 101 ? -9.503 10.285 -8.196 1.00 81.31 101 SER A C 1
ATOM 766 O O . SER A 1 101 ? -9.611 11.057 -9.142 1.00 81.31 101 SER A O 1
ATOM 768 N N . ASP A 1 102 ? -8.464 10.305 -7.360 1.00 84.06 102 ASP A N 1
ATOM 769 C CA . ASP A 1 102 ? -7.351 11.253 -7.462 1.00 84.06 102 ASP A CA 1
ATOM 770 C C . ASP A 1 102 ? -6.252 10.722 -8.399 1.00 84.06 102 ASP A C 1
ATOM 772 O O . ASP A 1 102 ? -5.311 11.440 -8.739 1.00 84.06 102 ASP A O 1
ATOM 776 N N . LEU A 1 103 ? -6.352 9.452 -8.807 1.00 83.06 103 LEU A N 1
ATOM 777 C CA . LEU A 1 103 ? -5.411 8.818 -9.717 1.00 83.06 103 LEU A CA 1
ATOM 778 C C . LEU A 1 103 ? -5.742 9.219 -11.154 1.00 83.06 103 LEU A C 1
ATOM 780 O O . LEU A 1 103 ? -6.834 8.965 -11.659 1.00 83.06 103 LEU A O 1
ATOM 784 N N . VAL A 1 104 ? -4.765 9.808 -11.834 1.00 84.88 104 VAL A N 1
ATOM 785 C CA . VAL A 1 104 ? -4.840 10.031 -13.278 1.00 84.88 104 VAL A CA 1
ATOM 786 C C . VAL A 1 104 ? -4.321 8.772 -13.974 1.00 84.88 104 VAL A C 1
ATOM 788 O O . VAL A 1 104 ? -3.238 8.301 -13.611 1.00 84.88 104 VAL A O 1
ATOM 791 N N . PRO A 1 105 ? -5.047 8.217 -14.963 1.00 80.56 105 PRO A N 1
ATOM 792 C CA . PRO A 1 105 ? -4.540 7.121 -15.776 1.00 80.56 105 PRO A CA 1
ATOM 793 C C . PRO A 1 105 ? -3.188 7.500 -16.383 1.00 80.56 105 PRO A C 1
ATOM 795 O O . PRO A 1 105 ? -3.085 8.435 -17.176 1.00 80.56 105 PRO A O 1
ATOM 798 N N . ALA A 1 106 ? -2.139 6.790 -15.981 1.00 81.81 106 ALA A N 1
ATOM 799 C CA . ALA A 1 106 ? -0.833 6.937 -16.592 1.00 81.81 106 ALA A CA 1
ATOM 800 C C . ALA A 1 106 ? -0.809 6.080 -17.858 1.00 81.81 106 ALA A C 1
ATOM 802 O O . ALA A 1 106 ? -0.866 4.852 -17.783 1.00 81.81 106 ALA A O 1
ATOM 803 N N . GLU A 1 107 ? -0.724 6.715 -19.024 1.00 83.38 107 GLU A N 1
ATOM 804 C CA . GLU A 1 107 ? -0.446 5.982 -20.253 1.00 83.38 107 GLU A CA 1
ATOM 805 C C . GLU A 1 107 ? 0.943 5.350 -20.147 1.00 83.38 107 GLU A C 1
ATOM 807 O O . GLU A 1 107 ? 1.952 6.044 -19.957 1.00 83.38 107 GLU A O 1
ATOM 812 N N . LEU A 1 108 ? 1.005 4.022 -20.276 1.00 82.38 108 LEU A N 1
ATOM 813 C CA . LEU A 1 108 ? 2.269 3.300 -20.329 1.00 82.38 108 LEU A CA 1
ATOM 814 C C . LEU A 1 108 ? 2.940 3.587 -21.672 1.00 82.38 108 LEU A C 1
ATOM 816 O O . LEU A 1 108 ? 2.838 2.837 -22.636 1.00 82.38 108 LEU A O 1
ATOM 820 N N . ASN A 1 109 ? 3.634 4.713 -21.735 1.00 83.50 109 ASN A N 1
ATOM 821 C CA . ASN A 1 109 ? 4.347 5.138 -22.923 1.00 83.50 109 ASN A CA 1
ATOM 822 C C . ASN A 1 109 ? 5.754 4.514 -22.915 1.00 83.50 109 ASN A C 1
ATOM 824 O O . ASN A 1 109 ? 6.769 5.192 -22.729 1.00 83.50 109 ASN A O 1
ATOM 828 N N . TYR A 1 110 ? 5.782 3.188 -23.033 1.00 86.19 110 TYR A N 1
ATOM 829 C CA . TYR A 1 110 ? 6.957 2.332 -23.177 1.00 86.19 110 TYR A CA 1
ATOM 830 C C . TYR A 1 110 ? 6.554 1.105 -24.015 1.00 86.19 110 TYR A C 1
ATOM 832 O O . TYR A 1 110 ? 5.481 0.561 -23.758 1.00 86.19 110 TYR A O 1
ATOM 840 N N . PRO A 1 111 ? 7.375 0.627 -24.971 1.00 91.25 111 PRO A N 1
ATOM 841 C CA . PRO A 1 111 ? 8.709 1.096 -25.376 1.00 91.25 111 PRO A CA 1
ATOM 842 C C . PRO A 1 111 ? 8.685 2.291 -26.353 1.00 91.25 111 PRO A C 1
ATOM 844 O O . PRO A 1 111 ? 7.897 2.318 -27.290 1.00 91.25 111 PRO A O 1
ATOM 847 N N . ARG A 1 112 ? 9.601 3.263 -26.179 1.00 90.38 112 ARG A N 1
ATOM 848 C CA . ARG A 1 112 ? 9.710 4.465 -27.046 1.00 90.38 112 ARG A CA 1
ATOM 849 C C . ARG A 1 112 ? 10.866 4.420 -28.040 1.00 90.38 112 ARG A C 1
ATOM 851 O O . ARG A 1 112 ? 10.723 4.858 -29.174 1.00 90.38 112 ARG A O 1
ATOM 858 N N . THR A 1 113 ? 12.021 3.925 -27.608 1.00 93.50 113 THR A N 1
ATOM 859 C CA . THR A 1 113 ? 13.241 3.863 -28.422 1.00 93.50 113 THR A CA 1
ATOM 860 C C . THR A 1 113 ? 13.468 2.445 -28.927 1.00 93.50 113 THR A C 1
ATOM 862 O O . THR A 1 113 ? 12.953 1.483 -28.351 1.00 93.50 113 THR A O 1
ATOM 865 N N . ASP A 1 114 ? 14.271 2.283 -29.975 1.00 94.19 114 ASP A N 1
ATOM 866 C CA . ASP A 1 114 ? 14.586 0.945 -30.484 1.00 94.19 114 ASP A CA 1
ATOM 867 C C . ASP A 1 114 ? 15.349 0.105 -29.452 1.00 94.19 114 ASP A C 1
ATOM 869 O O . ASP A 1 114 ? 15.062 -1.079 -29.296 1.00 94.19 114 ASP A O 1
ATOM 873 N N . ALA A 1 115 ? 16.202 0.733 -28.636 1.00 91.88 115 ALA A N 1
ATOM 874 C CA . ALA A 1 115 ? 16.824 0.081 -27.485 1.00 91.88 115 ALA A CA 1
ATOM 875 C C . ALA A 1 115 ? 15.778 -0.467 -26.495 1.00 91.88 115 ALA A C 1
ATOM 877 O O . ALA A 1 115 ? 15.908 -1.586 -26.007 1.00 91.88 115 ALA A O 1
ATOM 878 N N . HIS A 1 116 ? 14.696 0.275 -26.224 1.00 93.19 116 HIS A N 1
ATOM 879 C CA . HIS A 1 116 ? 13.616 -0.206 -25.355 1.00 93.19 116 HIS A CA 1
ATOM 880 C C . HIS A 1 116 ? 12.896 -1.409 -25.964 1.00 93.19 116 HIS A C 1
ATOM 882 O O . HIS A 1 116 ? 12.623 -2.372 -25.252 1.00 93.19 116 HIS A O 1
ATOM 888 N N . LYS A 1 117 ? 12.625 -1.382 -27.275 1.00 94.56 117 LYS A N 1
ATOM 889 C CA . LYS A 1 117 ? 11.992 -2.504 -27.983 1.00 94.56 117 LYS A CA 1
ATOM 890 C C . LYS A 1 117 ? 12.855 -3.763 -27.912 1.00 94.56 117 LYS A C 1
ATOM 892 O O . LYS A 1 117 ? 12.331 -4.836 -27.636 1.00 94.56 117 LYS A O 1
ATOM 897 N N . VAL A 1 118 ? 14.170 -3.630 -28.105 1.00 95.25 118 VAL A N 1
ATOM 898 C CA . VAL A 1 118 ? 15.117 -4.747 -27.962 1.00 95.25 118 VAL A CA 1
ATOM 899 C C . VAL A 1 118 ? 15.092 -5.292 -26.535 1.00 95.25 118 VAL A C 1
ATOM 901 O O . VAL A 1 118 ? 14.952 -6.496 -26.359 1.00 95.25 118 VAL A O 1
ATOM 904 N N . ARG A 1 119 ? 15.128 -4.427 -25.513 1.00 93.31 119 ARG A N 1
ATOM 905 C CA . ARG A 1 119 ? 15.031 -4.865 -24.110 1.00 93.31 119 ARG A CA 1
ATOM 906 C C . ARG A 1 119 ? 13.730 -5.606 -23.805 1.00 93.31 119 ARG A C 1
ATOM 908 O O . ARG A 1 119 ? 13.77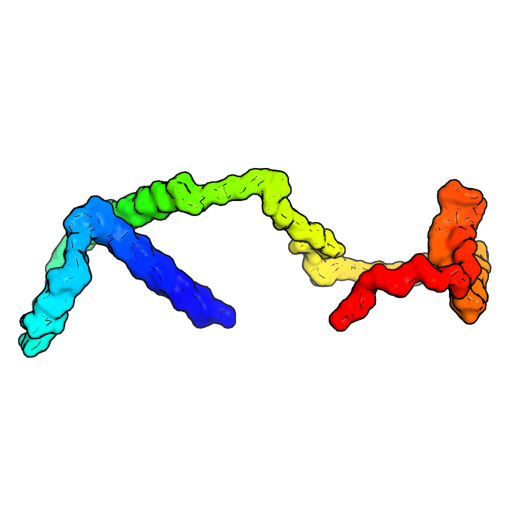9 -6.603 -23.098 1.00 93.31 119 ARG A O 1
ATOM 915 N N . CYS A 1 120 ? 12.597 -5.166 -24.358 1.00 93.75 120 CYS A N 1
ATOM 916 C CA . CYS A 1 120 ? 11.321 -5.881 -24.215 1.00 93.75 120 CYS A CA 1
ATOM 917 C C . CYS A 1 120 ? 11.387 -7.280 -24.828 1.00 93.75 120 CYS A C 1
ATOM 919 O O . CYS A 1 120 ? 10.989 -8.233 -24.178 1.00 93.75 120 CYS A O 1
ATOM 921 N N . ARG A 1 121 ? 11.932 -7.403 -26.045 1.00 95.00 121 ARG A N 1
ATOM 922 C CA . ARG A 1 121 ? 12.069 -8.697 -26.731 1.00 95.00 121 ARG A CA 1
ATOM 923 C C . ARG A 1 121 ? 13.002 -9.651 -25.993 1.00 95.00 121 ARG A C 1
ATOM 925 O O . ARG A 1 121 ? 12.713 -10.832 -25.898 1.00 95.00 121 ARG A O 1
ATOM 932 N N . VAL A 1 122 ? 14.113 -9.140 -25.462 1.00 94.38 122 VAL A N 1
ATOM 933 C CA . VAL A 1 122 ? 15.044 -9.935 -24.646 1.00 94.38 122 VAL A CA 1
ATOM 934 C C . VAL A 1 122 ? 14.374 -10.386 -23.348 1.00 94.38 122 VAL A C 1
ATOM 936 O O . VAL A 1 122 ? 14.549 -11.530 -22.943 1.00 94.38 122 VAL A O 1
ATOM 939 N N . PHE A 1 123 ? 13.599 -9.508 -22.707 1.00 93.69 123 PHE A N 1
ATOM 940 C CA . PHE A 1 123 ? 12.820 -9.869 -21.525 1.00 93.69 123 PHE A CA 1
ATOM 94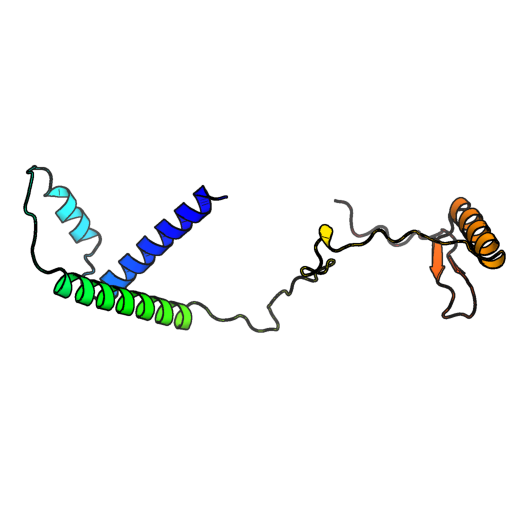1 C C . PHE A 1 123 ? 11.791 -10.960 -21.835 1.00 93.69 123 PHE A C 1
ATOM 943 O O . PHE A 1 123 ? 11.734 -11.946 -21.114 1.00 93.69 123 PHE A O 1
ATOM 950 N N . GLU A 1 124 ? 11.023 -10.804 -22.912 1.00 94.25 124 GLU A N 1
ATOM 951 C CA . GLU A 1 124 ? 10.020 -11.773 -23.365 1.00 94.25 124 GLU A CA 1
ATOM 952 C C . GLU A 1 124 ? 10.649 -13.145 -23.647 1.00 94.25 124 GLU A C 1
ATOM 954 O O . GLU A 1 124 ? 10.225 -14.137 -23.062 1.00 94.25 124 GLU A O 1
ATOM 959 N N . ASP A 1 125 ? 11.734 -13.194 -24.425 1.00 95.56 125 ASP A N 1
ATOM 960 C CA . ASP A 1 125 ? 12.451 -14.434 -24.757 1.00 95.56 125 ASP A CA 1
ATOM 961 C C . ASP A 1 125 ? 13.002 -15.155 -23.514 1.00 95.56 125 ASP A C 1
ATOM 963 O O . ASP A 1 125 ? 12.880 -16.372 -23.374 1.00 95.56 125 ASP A O 1
ATOM 967 N N . LEU A 1 126 ? 13.604 -14.417 -22.578 1.00 92.62 126 LEU A N 1
ATOM 968 C CA . LEU A 1 126 ? 14.141 -15.001 -21.347 1.00 92.62 126 LEU A CA 1
ATOM 969 C C . LEU A 1 126 ? 13.036 -15.448 -20.383 1.00 92.62 126 LEU A C 1
ATOM 971 O O . LEU A 1 126 ? 13.189 -16.470 -19.710 1.00 92.62 126 LEU A O 1
ATOM 975 N N . TRP A 1 127 ? 11.925 -14.714 -20.334 1.00 91.56 127 TRP A N 1
ATOM 976 C CA . TRP A 1 127 ? 10.761 -15.064 -19.528 1.00 91.56 127 TRP A CA 1
ATOM 977 C C . TRP A 1 127 ? 10.080 -16.336 -20.043 1.00 91.56 127 TRP A C 1
ATOM 979 O O . TRP A 1 127 ? 9.794 -17.239 -19.258 1.00 91.56 127 TRP A O 1
ATOM 989 N N . GLU A 1 128 ? 9.891 -16.457 -21.361 1.00 93.19 128 GLU A N 1
ATOM 990 C CA . GLU A 1 128 ? 9.337 -17.657 -22.005 1.00 93.19 128 GLU A CA 1
ATOM 991 C C . GLU A 1 128 ? 10.210 -18.899 -21.786 1.00 93.19 128 GLU A C 1
ATOM 993 O O . GLU A 1 128 ? 9.700 -20.010 -21.645 1.00 93.19 128 GLU A O 1
ATOM 998 N N . LYS A 1 129 ? 11.529 -18.714 -21.677 1.00 91.12 129 LYS A N 1
ATOM 999 C CA . LYS A 1 129 ? 12.487 -19.775 -21.329 1.00 91.12 129 LYS A CA 1
ATOM 1000 C C . LYS A 1 129 ? 12.459 -20.181 -19.850 1.00 91.12 129 LYS A C 1
ATOM 1002 O O . LYS A 1 129 ? 13.209 -21.071 -19.456 1.00 91.12 129 LYS A O 1
ATOM 1007 N N . GLY A 1 130 ? 11.612 -19.559 -19.026 1.00 89.81 130 GLY A N 1
ATOM 1008 C CA . GLY A 1 130 ? 11.462 -19.887 -17.607 1.00 89.81 130 GLY A CA 1
ATOM 1009 C C . GLY A 1 130 ? 12.565 -19.316 -16.715 1.00 89.81 130 GLY A C 1
ATOM 1010 O O . GLY A 1 130 ? 12.801 -19.828 -15.618 1.00 89.81 130 GLY A O 1
ATOM 1011 N N . HIS A 1 131 ? 13.265 -18.271 -17.164 1.00 88.88 131 HIS A N 1
ATOM 1012 C CA . HIS A 1 131 ? 14.224 -17.563 -16.324 1.00 88.88 131 HIS A CA 1
ATOM 1013 C C . HIS A 1 131 ? 13.534 -16.503 -15.462 1.00 88.88 131 HIS A C 1
ATOM 1015 O O . HIS A 1 131 ? 12.648 -15.781 -15.917 1.00 88.88 131 HIS A O 1
ATOM 1021 N N . TYR A 1 132 ? 14.004 -16.345 -14.224 1.00 89.69 132 TYR A N 1
ATOM 1022 C CA . TYR A 1 132 ? 13.587 -15.234 -13.370 1.00 89.69 132 TYR A CA 1
ATOM 1023 C C . TYR A 1 132 ? 14.529 -14.054 -13.572 1.00 89.69 132 TYR A C 1
ATOM 1025 O O . TYR A 1 132 ? 15.745 -14.226 -13.612 1.00 89.69 132 TYR A O 1
ATOM 1033 N N . MET A 1 133 ? 13.985 -12.845 -13.695 1.00 91.31 133 MET A N 1
ATOM 1034 C CA . MET A 1 133 ? 14.767 -11.655 -14.031 1.00 91.31 133 MET A CA 1
ATOM 1035 C C . MET A 1 133 ? 14.493 -10.516 -13.052 1.00 91.31 133 MET A C 1
ATOM 1037 O O . MET A 1 133 ? 13.346 -10.253 -12.697 1.00 91.31 133 MET A O 1
ATOM 1041 N N . THR A 1 134 ? 15.542 -9.803 -12.645 1.00 91.06 134 THR A N 1
ATOM 1042 C CA . THR A 1 134 ? 15.448 -8.549 -11.884 1.00 91.06 134 THR A CA 1
ATOM 1043 C C . THR A 1 134 ? 16.239 -7.435 -12.572 1.00 91.06 134 THR A C 1
ATOM 1045 O O . THR A 1 134 ? 16.880 -7.641 -13.605 1.00 91.06 134 THR A O 1
ATOM 1048 N N . VAL A 1 135 ? 16.161 -6.216 -12.030 1.00 90.69 135 VAL A N 1
ATOM 1049 C CA . VAL A 1 135 ? 16.857 -5.049 -12.586 1.00 90.69 135 VAL A CA 1
ATOM 1050 C C . VAL A 1 135 ? 18.373 -5.222 -12.433 1.00 90.69 135 VAL A C 1
ATOM 1052 O O . VAL A 1 135 ? 18.886 -5.322 -11.319 1.00 90.69 135 VAL A O 1
ATOM 1055 N N . GLY A 1 136 ? 19.098 -5.214 -13.555 1.00 90.31 136 GLY A N 1
ATOM 1056 C CA . GLY A 1 136 ? 20.552 -5.409 -13.593 1.00 90.31 136 GLY A CA 1
ATOM 1057 C C . GLY A 1 136 ? 21.384 -4.149 -13.336 1.00 90.31 136 GLY A C 1
ATOM 1058 O O . GLY A 1 136 ? 22.613 -4.227 -13.334 1.00 90.31 136 GLY A O 1
ATOM 1059 N N . SER A 1 137 ? 20.748 -2.994 -13.108 1.00 90.12 137 SER A N 1
ATOM 1060 C CA . SER A 1 137 ? 21.418 -1.682 -13.092 1.00 90.12 137 SER A CA 1
ATOM 1061 C C . SER A 1 137 ? 22.552 -1.585 -12.068 1.00 90.12 137 SER A C 1
ATOM 1063 O O . SER A 1 137 ? 23.564 -0.941 -12.329 1.00 90.12 137 SER A O 1
ATOM 1065 N N . LYS A 1 138 ? 22.435 -2.289 -10.934 1.00 92.12 138 LYS A N 1
ATOM 1066 C CA . LYS A 1 138 ? 23.481 -2.377 -9.900 1.00 92.12 138 LYS A CA 1
ATOM 1067 C C . LYS A 1 138 ? 24.778 -3.034 -10.400 1.00 92.12 138 LYS A C 1
ATOM 1069 O O . LYS A 1 138 ? 25.841 -2.772 -9.847 1.00 92.12 138 LYS A O 1
ATOM 1074 N N . PHE A 1 139 ? 24.692 -3.875 -11.425 1.00 91.12 139 PHE A N 1
ATOM 1075 C CA . PHE A 1 139 ? 25.799 -4.658 -11.979 1.00 91.12 139 PHE A CA 1
ATOM 1076 C C . PHE A 1 139 ? 26.235 -4.160 -13.365 1.00 91.12 139 PHE A C 1
ATOM 1078 O O . PHE A 1 139 ? 27.028 -4.819 -14.030 1.00 91.12 139 PHE A O 1
ATOM 1085 N N . GLY A 1 140 ? 25.722 -3.004 -13.808 1.00 91.44 140 GLY A N 1
ATOM 1086 C CA . GLY A 1 140 ? 26.046 -2.427 -15.115 1.00 91.44 140 GLY A CA 1
ATOM 1087 C C . GLY A 1 140 ? 25.370 -3.121 -16.303 1.00 91.44 140 GLY A C 1
ATOM 1088 O O . GLY A 1 140 ? 25.793 -2.910 -17.435 1.00 91.44 140 GLY A O 1
ATOM 1089 N N . GLY A 1 141 ? 24.336 -3.935 -16.065 1.00 90.62 141 GLY A N 1
ATOM 1090 C CA . GLY A 1 141 ? 23.531 -4.575 -17.110 1.00 90.62 141 GLY A CA 1
ATOM 1091 C C . GLY A 1 141 ? 22.069 -4.125 -17.082 1.00 90.62 141 GLY A C 1
ATOM 1092 O O . GLY A 1 141 ? 21.617 -3.488 -16.132 1.00 90.62 141 GLY A O 1
ATOM 1093 N N . ASP A 1 142 ? 21.303 -4.480 -18.114 1.00 90.94 142 ASP A N 1
ATOM 1094 C CA . ASP A 1 142 ? 19.859 -4.212 -18.144 1.00 90.94 142 ASP A CA 1
ATOM 1095 C C . ASP A 1 142 ? 19.078 -5.191 -17.253 1.00 90.94 142 ASP A C 1
ATOM 1097 O O . ASP A 1 142 ? 18.208 -4.787 -16.477 1.00 90.94 142 ASP A O 1
ATOM 1101 N N . PHE A 1 143 ? 19.436 -6.475 -17.307 1.00 92.62 143 PHE A N 1
ATOM 1102 C CA . PHE A 1 143 ? 18.759 -7.546 -16.582 1.00 92.62 143 PHE A CA 1
ATOM 1103 C C . PHE A 1 143 ? 19.744 -8.375 -15.766 1.00 92.62 143 PHE A C 1
ATOM 1105 O O . PHE A 1 143 ? 20.865 -8.639 -16.197 1.00 92.62 143 PHE A O 1
ATOM 1112 N N . LEU A 1 144 ? 19.296 -8.813 -14.596 1.00 92.62 144 LEU A N 1
ATOM 1113 C CA . LEU A 1 144 ? 19.954 -9.828 -13.787 1.00 92.62 144 LEU A CA 1
ATOM 1114 C C . LEU A 1 144 ? 19.123 -11.108 -13.875 1.00 92.62 144 LEU A C 1
ATOM 1116 O O . LEU A 1 144 ? 17.979 -11.126 -13.427 1.00 92.62 144 LEU A O 1
ATOM 1120 N N . VAL A 1 145 ? 19.680 -12.144 -14.500 1.00 91.81 145 VAL A N 1
ATOM 1121 C CA . VAL A 1 145 ? 18.960 -13.372 -14.862 1.00 91.81 145 VAL A CA 1
ATOM 1122 C C . VAL A 1 145 ? 19.335 -14.504 -13.909 1.00 91.81 145 VAL A C 1
ATOM 1124 O O . VAL A 1 145 ? 20.514 -14.782 -13.695 1.00 91.81 145 VAL A O 1
ATOM 1127 N N . TYR A 1 146 ? 18.328 -15.186 -13.378 1.00 90.69 146 TYR A N 1
ATOM 1128 C CA . TYR A 1 146 ? 18.447 -16.381 -12.555 1.00 90.69 146 TYR A CA 1
ATOM 1129 C C . TYR A 1 146 ? 17.935 -17.584 -13.352 1.00 90.69 146 TYR A C 1
ATOM 1131 O O . TYR A 1 146 ? 16.801 -17.595 -13.837 1.00 90.69 146 TYR A O 1
ATOM 1139 N N . SER A 1 147 ? 18.780 -18.603 -13.503 1.00 82.81 147 SER A N 1
ATOM 1140 C CA . SER A 1 147 ? 18.397 -19.861 -14.155 1.00 82.81 147 SER A CA 1
ATOM 1141 C C . SER A 1 147 ? 17.462 -20.651 -13.237 1.00 82.81 147 SER A C 1
ATOM 1143 O O . SER A 1 147 ? 17.752 -20.779 -12.050 1.00 82.81 147 SER A O 1
ATOM 1145 N N . GLY A 1 148 ? 16.330 -21.115 -13.773 1.00 68.69 148 GLY A N 1
ATOM 1146 C CA . GLY A 1 148 ? 15.149 -21.616 -13.053 1.00 68.69 148 GLY A CA 1
ATOM 1147 C C . GLY A 1 148 ? 15.285 -22.935 -12.279 1.00 68.69 148 GLY A C 1
ATOM 1148 O O . GLY A 1 148 ? 14.355 -23.728 -12.272 1.00 68.69 148 GLY A O 1
ATOM 1149 N N . GLU A 1 149 ? 16.385 -23.159 -11.571 1.00 59.78 149 GLU A N 1
ATOM 1150 C CA . GLU A 1 149 ? 16.515 -24.217 -10.561 1.00 59.78 149 GLU A CA 1
ATOM 1151 C C . GLU A 1 149 ? 16.415 -23.581 -9.166 1.00 59.78 149 GLU A C 1
ATOM 1153 O O . GLU A 1 149 ? 17.372 -23.536 -8.394 1.00 59.78 149 GLU A O 1
ATOM 1158 N N . LEU A 1 150 ? 15.241 -23.033 -8.835 1.00 57.28 150 LEU A N 1
ATOM 1159 C CA . LEU A 1 150 ? 14.946 -22.567 -7.478 1.00 57.28 150 LEU A CA 1
ATOM 1160 C C . LEU A 1 150 ? 14.275 -23.694 -6.671 1.00 57.28 150 LEU A C 1
ATOM 1162 O O . LEU A 1 150 ? 13.156 -23.558 -6.188 1.00 57.28 150 LEU A O 1
ATOM 1166 N N . PHE A 1 151 ? 14.959 -24.832 -6.510 1.00 53.47 151 PHE A N 1
ATOM 1167 C CA . PHE A 1 151 ? 14.456 -25.970 -5.721 1.00 53.47 151 PHE A CA 1
ATOM 1168 C C . PHE A 1 151 ? 14.446 -25.748 -4.195 1.00 53.47 151 PHE A C 1
ATOM 1170 O O . PHE A 1 151 ? 14.174 -26.676 -3.438 1.00 53.47 151 PHE A O 1
ATOM 1177 N N . LEU A 1 152 ? 14.685 -24.531 -3.698 1.00 52.59 152 LEU A N 1
ATOM 1178 C CA . LEU A 1 152 ? 14.655 -24.229 -2.264 1.00 52.59 152 LEU A CA 1
ATOM 1179 C C . LEU A 1 152 ? 14.078 -22.837 -1.982 1.00 52.59 152 LEU A C 1
ATOM 1181 O O . LEU A 1 152 ? 14.809 -21.917 -1.637 1.00 52.59 152 LEU A O 1
ATOM 1185 N N . GLN A 1 153 ? 12.754 -22.701 -2.094 1.00 47.28 153 GLN A N 1
ATOM 1186 C CA . GLN A 1 153 ? 11.924 -21.962 -1.123 1.00 47.28 153 GLN A CA 1
ATOM 1187 C C . GLN A 1 153 ? 10.431 -22.271 -1.327 1.00 47.28 153 GLN A C 1
ATOM 1189 O O . GLN A 1 153 ? 9.560 -21.408 -1.307 1.00 47.28 153 GLN A O 1
ATOM 1194 N N . ALA A 1 154 ? 10.119 -23.561 -1.460 1.00 49.84 154 ALA A N 1
ATOM 1195 C CA . ALA A 1 154 ? 8.813 -24.083 -1.089 1.00 49.84 154 ALA A CA 1
ATOM 1196 C C . ALA A 1 154 ? 8.691 -24.064 0.444 1.00 49.84 154 ALA A C 1
ATOM 1198 O O . ALA A 1 154 ? 8.781 -25.101 1.086 1.00 49.84 154 ALA A O 1
ATOM 1199 N N . LEU A 1 155 ? 8.550 -22.886 1.048 1.00 50.62 155 LEU A N 1
ATOM 1200 C CA . LEU A 1 155 ? 7.876 -22.746 2.333 1.00 50.62 155 LEU A CA 1
ATOM 1201 C C . LEU A 1 155 ? 7.573 -21.269 2.556 1.00 50.62 155 LEU A C 1
ATOM 1203 O O . LEU A 1 155 ? 8.468 -20.484 2.847 1.00 50.62 155 LEU A O 1
ATOM 1207 N N . ILE A 1 156 ? 6.288 -20.952 2.436 1.00 48.59 156 ILE A N 1
ATOM 1208 C CA . ILE A 1 156 ? 5.517 -19.885 3.084 1.00 48.59 156 ILE A CA 1
ATOM 1209 C C . ILE A 1 156 ? 4.621 -19.243 2.020 1.00 48.59 156 ILE A C 1
ATOM 1211 O O . ILE A 1 156 ? 5.079 -18.779 0.983 1.00 48.59 156 ILE A O 1
ATOM 1215 N N . ILE A 1 157 ? 3.326 -19.226 2.340 1.00 43.16 157 ILE A N 1
ATOM 1216 C CA . ILE A 1 157 ? 2.184 -18.721 1.568 1.00 43.16 157 ILE A CA 1
ATOM 1217 C C . ILE A 1 157 ? 1.567 -19.739 0.589 1.00 43.16 157 ILE A C 1
ATOM 1219 O O . ILE A 1 157 ? 1.618 -19.607 -0.628 1.00 43.16 157 ILE A O 1
ATOM 1223 N N . GLN A 1 158 ? 0.909 -20.744 1.167 1.00 37.25 158 GLN A N 1
ATOM 1224 C CA . GLN A 1 158 ? -0.374 -21.234 0.647 1.00 37.25 158 GLN A CA 1
ATOM 1225 C C . GLN A 1 158 ? -1.490 -20.571 1.489 1.00 37.25 158 GLN A C 1
ATOM 1227 O O . GLN A 1 158 ? -1.241 -20.346 2.680 1.00 37.25 158 GLN A O 1
ATOM 1232 N N . PRO A 1 159 ? -2.646 -20.204 0.901 1.00 51.34 159 PRO A N 1
ATOM 1233 C CA . PRO A 1 159 ? -3.794 -19.644 1.623 1.00 51.34 159 PRO A CA 1
ATOM 1234 C C . PRO A 1 159 ? -4.470 -20.643 2.573 1.00 51.34 159 PRO A C 1
ATOM 1236 O O . PRO A 1 159 ? -4.392 -21.866 2.315 1.00 51.34 159 PRO A O 1
#

pLDDT: mean 75.24, std 18.03, range [27.97, 95.56]

Secondary structure (DSSP, 8-state):
-HHHHHHHHHHHHHHHHHHHHHHTT----HHHHHHHTTS-------------HHHHHHHHHHHHHHHHHHHHHHHHHH-PPPPGGG------SS-TT--GGG----------SHHHHHHHHHHHHHHHTT-EEEE-GGGTSSEEEE-S---S---S---